Protein AF-A0AAW2K626-F1 (afdb_monomer)

Foldseek 3Di:
DDDDPPPVVVVVVVVVVVVVVVCVVCVVVLVVLLVVCLVLQVLVVQVVVVDFAALVRSCVVSVHDPVCSVVVVVSLVSCCVVVQWHWDQPDPVPSTTGIDGDPNSVCSHPVNVVVVCPPPDDDPPDDDDDDDDDDDDD

Solvent-accessible surface area (backbone atoms only — not comparable to full-atom values): 8423 Å² total; per-residue (Å²): 140,82,85,77,73,62,64,64,56,52,50,51,53,49,52,52,53,48,49,53,52,49,51,63,71,50,48,58,53,60,55,55,50,50,52,50,42,50,75,71,37,48,50,49,52,47,58,74,65,74,52,66,39,35,70,65,59,49,32,58,73,67,70,52,57,78,89,47,45,65,57,49,53,52,50,51,49,54,35,34,76,69,57,32,33,42,82,41,79,76,39,89,89,75,72,40,57,12,44,36,80,32,81,65,28,61,58,56,20,70,77,42,52,62,65,64,50,72,82,72,69,75,82,77,80,87,77,80,85,74,94,82,76,88,84,93,85,133

pLDDT: mean 79.63, std 20.46, range [33.69, 96.69]

Secondary structure (DSSP, 8-state):
----THHHHHHHHHHHHHHHHHHHHHHHHHHHHHHHHHHTTHHHHHHHH-S-B-HHHHHHHTT--HHHHHHHHHHHHHHHHTTSEEEEEEETTTTEEEEEE-HHHHTTSHHHHHHHGGG--PPPP-------------

Mean predicted aligned error: 12.74 Å

InterPro domains:
  IPR012967 Caffeic acid 3-O-methyltransferase-like, dimerisation domain [PF08100] (22-108)
  IPR016461 O-methyltransferase-like [PS51683] (22-138)
  IPR016461 O-methyltransferase-like [PTHR11746] (15-111)
  IPR036388 Winged helix-like DNA-binding domain superfamily [G3DSA:1.10.10.10] (3-108)
  IPR036390 Winged helix DNA-binding domain superfamily [SSF46785] (11-109)

Nearest PDB structures (foldseek):
  1zg3-assembly1_A  TM=8.941E-01  e=5.749E-08  Medicago truncatula
  4ems-assembly1_B  TM=8.553E-01  e=3.515E-08  Linum nodiflorum
  4evi-assembly1_A  TM=8.899E-01  e=6.914E-08  Linum nodiflorum
  4e70-assembly1_A  TM=8.804E-01  e=1.360E-07  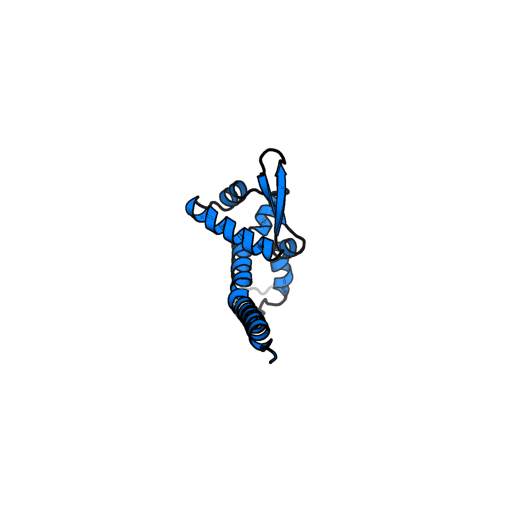Linum nodiflorum
  2qyo-assembly1_B  TM=7.993E-01  e=2.366E-07  unclassified

Structure (mmCIF, N/CA/C/O backbone):
data_AF-A0AAW2K626-F1
#
_entry.id   AF-A0AAW2K626-F1
#
loop_
_atom_site.group_PDB
_atom_site.id
_atom_site.type_symbol
_atom_site.label_atom_id
_atom_site.label_alt_id
_atom_site.label_comp_id
_atom_site.label_asym_id
_atom_site.label_entity_id
_atom_site.label_seq_id
_atom_site.pdbx_PDB_ins_code
_atom_site.Cartn_x
_atom_site.Cartn_y
_atom_site.Cartn_z
_atom_site.occupancy
_atom_site.B_iso_or_equiv
_atom_site.auth_seq_id
_atom_site.auth_comp_id
_atom_site.auth_asym_id
_atom_site.auth_atom_id
_atom_site.pdbx_PDB_model_num
ATOM 1 N N . MET A 1 1 ? 11.103 23.527 -48.517 1.00 36.22 1 MET A N 1
ATOM 2 C CA . MET A 1 1 ? 11.833 23.474 -47.232 1.00 36.22 1 MET A CA 1
ATOM 3 C C . MET A 1 1 ? 10.853 22.973 -46.180 1.00 36.22 1 MET A C 1
ATOM 5 O O . MET A 1 1 ? 10.011 23.742 -45.746 1.00 36.22 1 MET A O 1
ATOM 9 N N . ALA A 1 2 ? 10.868 21.674 -45.875 1.00 39.19 2 ALA A N 1
ATOM 10 C CA . ALA A 1 2 ? 10.039 21.084 -44.825 1.00 39.19 2 ALA A CA 1
ATOM 11 C C . ALA A 1 2 ? 10.961 20.740 -43.653 1.00 39.19 2 ALA A C 1
ATOM 13 O O . ALA A 1 2 ? 11.914 19.980 -43.824 1.00 39.19 2 ALA A O 1
ATOM 14 N N . LEU A 1 3 ? 10.727 21.361 -42.497 1.00 45.97 3 LEU A N 1
ATOM 15 C CA . LEU A 1 3 ? 11.456 21.053 -41.273 1.00 45.97 3 LEU A CA 1
ATOM 16 C C . LEU A 1 3 ? 10.935 19.730 -40.704 1.00 45.97 3 LEU A C 1
ATOM 18 O O . LEU A 1 3 ? 9.734 19.497 -40.597 1.00 45.97 3 LEU A O 1
ATOM 22 N N . SER A 1 4 ? 11.893 18.856 -40.420 1.00 49.41 4 SER A N 1
ATOM 23 C CA . SER A 1 4 ? 11.744 17.451 -40.064 1.00 49.41 4 SER A CA 1
ATOM 24 C C . SER A 1 4 ? 10.948 17.240 -38.769 1.00 49.41 4 SER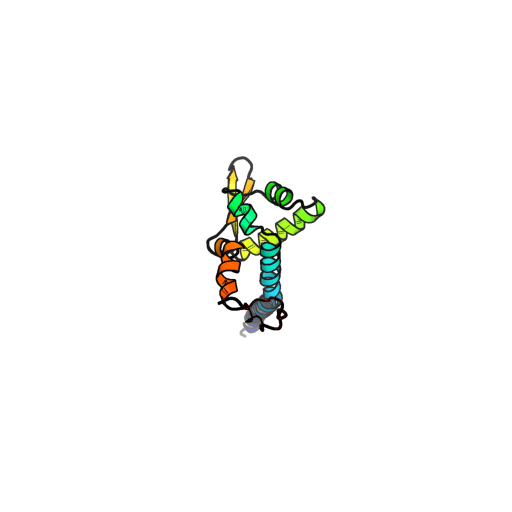 A C 1
ATOM 26 O O . SER A 1 4 ? 11.340 17.710 -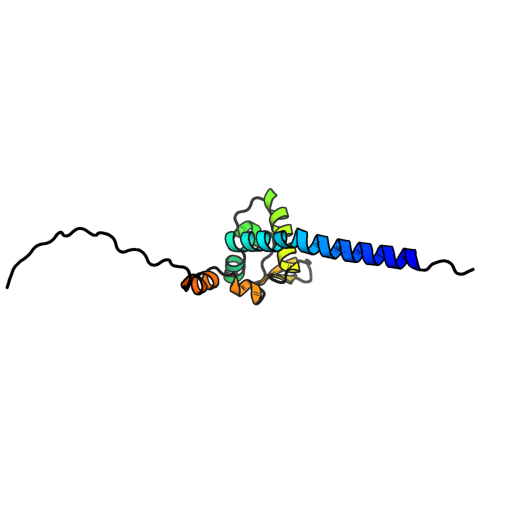37.704 1.00 49.41 4 SER A O 1
ATOM 28 N N . SER A 1 5 ? 9.868 16.457 -38.854 1.00 56.66 5 SER A N 1
ATOM 29 C CA . SER A 1 5 ? 9.039 15.991 -37.728 1.00 56.66 5 SER A CA 1
ATOM 30 C C . SER A 1 5 ? 9.694 14.862 -36.904 1.00 56.66 5 SER A C 1
ATOM 32 O O . SER A 1 5 ? 9.060 14.295 -36.011 1.00 56.66 5 SER A O 1
ATOM 34 N N . ASN A 1 6 ? 10.952 14.503 -37.184 1.00 58.66 6 ASN A N 1
ATOM 35 C CA . ASN A 1 6 ? 11.592 13.319 -36.597 1.00 58.66 6 ASN A CA 1
ATOM 36 C C . ASN A 1 6 ? 12.050 13.509 -35.140 1.00 58.66 6 ASN A C 1
ATOM 38 O O . ASN A 1 6 ? 12.183 12.528 -34.414 1.00 58.66 6 ASN A O 1
ATOM 42 N N . GLY A 1 7 ? 12.273 14.748 -34.686 1.00 57.81 7 GLY A N 1
ATOM 43 C CA . GLY A 1 7 ? 12.794 15.013 -33.337 1.00 57.81 7 GLY A CA 1
ATOM 44 C C . GLY A 1 7 ? 11.787 14.739 -32.214 1.00 57.81 7 GLY A C 1
ATOM 45 O O . GLY A 1 7 ? 12.140 14.151 -31.199 1.00 57.81 7 GLY A O 1
ATOM 46 N N . ILE A 1 8 ? 10.516 15.112 -32.404 1.00 59.69 8 ILE A N 1
ATOM 47 C CA . ILE A 1 8 ? 9.475 14.975 -31.367 1.00 59.69 8 ILE A CA 1
ATOM 48 C C . ILE A 1 8 ? 9.026 13.512 -31.226 1.00 59.69 8 ILE A C 1
ATOM 50 O O . ILE A 1 8 ? 8.884 13.024 -30.106 1.00 59.69 8 ILE A O 1
ATOM 54 N N . GLN A 1 9 ? 8.888 12.785 -32.345 1.00 61.53 9 GLN A N 1
ATOM 55 C CA . GLN A 1 9 ? 8.578 11.349 -32.316 1.00 61.53 9 GLN A CA 1
ATOM 56 C C . GLN A 1 9 ? 9.705 10.528 -31.676 1.00 61.53 9 GLN A C 1
ATOM 58 O O . GLN A 1 9 ? 9.428 9.605 -30.916 1.00 61.53 9 GLN A O 1
ATOM 63 N N . SER A 1 10 ? 10.970 10.897 -31.916 1.00 79.38 10 SER A N 1
ATOM 64 C CA . SER A 1 10 ? 12.115 10.232 -31.285 1.00 79.38 10 SER A CA 1
ATOM 65 C C . SER A 1 10 ? 12.147 10.436 -29.769 1.00 79.38 10 SER A C 1
ATOM 67 O O . SER A 1 10 ? 12.488 9.504 -29.047 1.00 79.38 10 SER A O 1
ATOM 69 N N . THR A 1 11 ? 11.796 11.626 -29.272 1.00 89.50 11 THR A N 1
ATOM 70 C CA . THR A 1 11 ? 11.793 11.908 -27.828 1.00 89.50 11 THR A CA 1
ATOM 71 C C . THR A 1 11 ? 10.652 11.192 -27.113 1.00 89.50 11 THR A C 1
ATOM 73 O O . THR A 1 11 ? 10.891 10.583 -26.075 1.00 89.50 11 THR A O 1
ATOM 76 N N . GLN A 1 12 ? 9.432 11.202 -27.666 1.00 91.75 12 GLN A N 1
ATOM 77 C CA . GLN A 1 12 ? 8.308 10.489 -27.050 1.00 91.75 12 GLN A CA 1
ATOM 78 C C . GLN A 1 12 ? 8.544 8.974 -27.041 1.00 91.75 12 GLN A C 1
ATOM 80 O O . GLN A 1 12 ? 8.404 8.347 -25.997 1.00 91.75 12 GLN A O 1
ATOM 85 N N . ALA A 1 13 ? 9.004 8.402 -28.159 1.00 92.25 13 ALA A N 1
ATOM 86 C CA . ALA A 1 13 ? 9.340 6.981 -28.231 1.00 92.25 13 ALA A CA 1
ATOM 87 C C . ALA A 1 13 ? 10.449 6.592 -27.238 1.00 92.25 13 ALA A C 1
ATOM 89 O O . ALA A 1 13 ? 10.403 5.511 -26.652 1.00 92.25 13 ALA A O 1
ATOM 90 N N . LEU A 1 14 ? 11.430 7.476 -27.014 1.00 94.69 14 LEU A N 1
ATOM 91 C CA . LEU A 1 14 ? 12.472 7.263 -26.012 1.00 94.69 14 LEU A CA 1
ATOM 92 C C . LEU A 1 14 ? 11.909 7.293 -24.584 1.00 94.69 14 LEU A C 1
ATOM 94 O O . LEU A 1 14 ? 12.262 6.428 -23.785 1.00 94.69 14 LEU A O 1
ATOM 98 N N . LEU A 1 15 ? 11.028 8.247 -24.264 1.00 95.19 15 LEU A N 1
ATOM 99 C CA . LEU A 1 15 ? 10.368 8.328 -22.956 1.00 95.19 15 LEU A CA 1
ATOM 100 C C . LEU A 1 15 ? 9.484 7.104 -22.696 1.00 95.19 15 LEU A C 1
ATOM 102 O O . LEU A 1 15 ? 9.523 6.545 -21.600 1.00 95.19 15 LEU A O 1
ATOM 106 N N . ASP A 1 16 ? 8.748 6.643 -23.706 1.00 94.81 16 ASP A N 1
ATOM 107 C CA . ASP A 1 16 ? 7.905 5.454 -23.608 1.00 94.81 16 ASP A CA 1
ATOM 108 C C . ASP A 1 16 ? 8.764 4.199 -23.392 1.00 94.81 16 ASP A C 1
ATOM 110 O O . ASP A 1 16 ? 8.505 3.427 -22.465 1.00 94.81 16 ASP A O 1
ATOM 114 N N . ALA A 1 17 ? 9.845 4.034 -24.165 1.00 94.88 17 ALA A N 1
ATOM 115 C CA . ALA A 1 17 ? 10.796 2.934 -23.997 1.00 94.88 17 ALA A CA 1
ATOM 116 C C . ALA A 1 17 ? 11.467 2.962 -22.615 1.00 94.88 17 ALA A C 1
ATOM 118 O O . ALA A 1 17 ? 11.582 1.928 -21.953 1.00 94.88 17 ALA A O 1
ATOM 119 N N . GLN A 1 18 ? 11.858 4.146 -22.140 1.00 94.81 18 GLN A N 1
ATOM 120 C CA . GLN A 1 18 ? 12.412 4.320 -20.804 1.00 94.81 18 GLN A CA 1
ATOM 121 C C . GLN A 1 18 ? 11.379 3.941 -19.740 1.00 94.81 18 GLN A C 1
ATOM 123 O O . GLN A 1 18 ? 11.687 3.139 -18.863 1.00 94.81 18 GLN A O 1
ATOM 128 N N . SER A 1 19 ? 10.140 4.429 -19.839 1.00 94.81 19 SER A N 1
ATOM 129 C CA . SER A 1 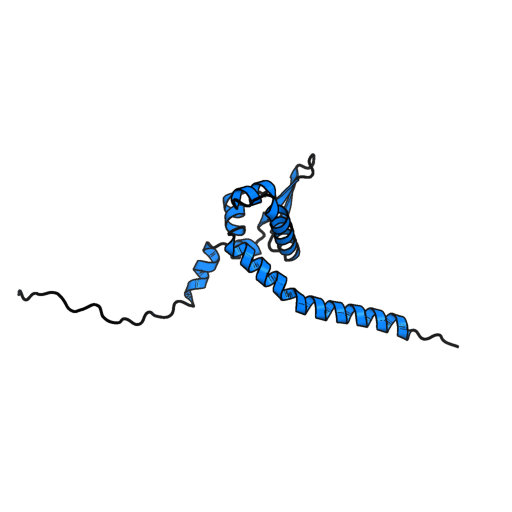19 ? 9.071 4.072 -18.901 1.00 94.81 19 SER A CA 1
ATOM 130 C C . SER A 1 19 ? 8.836 2.560 -18.860 1.00 94.81 19 SER A C 1
ATOM 132 O O . SER A 1 19 ? 8.689 1.986 -17.783 1.00 94.81 19 SER A O 1
ATOM 134 N N . HIS A 1 20 ? 8.892 1.891 -20.015 1.00 93.81 20 HIS A N 1
ATOM 135 C CA . HIS A 1 20 ? 8.707 0.451 -20.124 1.00 93.81 20 HIS A CA 1
ATOM 136 C C . HIS A 1 20 ? 9.812 -0.323 -19.390 1.00 93.81 20 HIS A C 1
ATOM 138 O O . HIS A 1 20 ? 9.518 -1.199 -18.573 1.00 93.81 20 HIS A O 1
ATOM 144 N N . VAL A 1 21 ? 11.079 0.050 -19.604 1.00 94.88 21 VAL A N 1
ATOM 145 C CA . VAL A 1 21 ? 12.225 -0.551 -18.900 1.00 94.88 21 VAL A CA 1
ATOM 146 C C . VAL A 1 21 ? 12.147 -0.291 -17.396 1.00 94.88 21 VAL A C 1
ATOM 148 O O . VAL A 1 21 ? 12.349 -1.208 -16.602 1.00 94.88 21 VAL A O 1
ATOM 151 N N . TRP A 1 22 ? 11.820 0.939 -16.992 1.00 92.81 22 TRP A N 1
ATOM 152 C CA . TRP A 1 22 ? 11.718 1.318 -15.583 1.00 92.81 22 TRP A CA 1
ATOM 153 C C . TRP A 1 22 ? 10.585 0.558 -14.888 1.00 92.81 22 TRP A C 1
ATOM 155 O O . TRP A 1 22 ? 10.794 0.022 -13.804 1.00 92.81 22 TRP A O 1
ATOM 165 N N . ASN A 1 23 ? 9.422 0.420 -15.526 1.00 90.81 23 ASN A N 1
ATOM 166 C CA . ASN A 1 23 ? 8.306 -0.352 -14.983 1.00 90.81 23 ASN A CA 1
ATOM 167 C C . ASN A 1 23 ? 8.699 -1.809 -14.725 1.00 90.81 23 ASN A C 1
ATOM 169 O O . ASN A 1 23 ? 8.427 -2.327 -13.645 1.00 90.81 23 ASN A O 1
ATOM 173 N N . HIS A 1 24 ? 9.388 -2.459 -15.668 1.00 90.88 24 HIS A N 1
ATOM 174 C CA . HIS A 1 24 ? 9.880 -3.823 -15.467 1.00 90.88 24 HIS A CA 1
ATOM 175 C C . HIS A 1 24 ? 10.937 -3.912 -14.364 1.00 90.88 24 HIS A C 1
ATOM 177 O O . HIS A 1 24 ? 10.852 -4.798 -13.512 1.00 90.88 24 HIS A O 1
ATOM 183 N N . LEU A 1 25 ? 11.895 -2.982 -14.344 1.00 89.88 25 LEU A N 1
ATOM 184 C CA . LEU A 1 25 ? 12.963 -2.963 -13.350 1.00 89.88 25 LEU A CA 1
ATOM 185 C C . LEU A 1 25 ? 12.428 -2.725 -11.938 1.00 89.88 25 LEU A C 1
ATOM 187 O O . LEU A 1 25 ? 12.920 -3.340 -11.005 1.00 89.88 25 LEU A O 1
ATOM 191 N N . PHE A 1 26 ? 11.422 -1.871 -11.763 1.00 85.62 26 PHE A N 1
ATOM 192 C CA . PHE A 1 26 ? 10.871 -1.552 -10.446 1.00 85.62 26 PHE A CA 1
ATOM 193 C C . PHE A 1 26 ? 9.710 -2.454 -10.023 1.00 85.62 26 PHE A C 1
ATOM 195 O O . PHE A 1 26 ? 9.301 -2.402 -8.864 1.00 85.62 26 PHE A O 1
ATOM 202 N N . ASN A 1 27 ? 9.214 -3.345 -10.887 1.00 89.44 27 ASN A N 1
ATOM 203 C CA . ASN A 1 27 ? 8.095 -4.222 -10.533 1.00 89.44 27 ASN A CA 1
ATOM 204 C C . ASN A 1 27 ? 8.409 -5.169 -9.354 1.00 89.44 27 ASN A C 1
ATOM 206 O O . ASN A 1 27 ? 7.501 -5.579 -8.626 1.00 89.44 27 ASN A O 1
ATOM 210 N N . PHE A 1 28 ? 9.688 -5.488 -9.099 1.00 89.75 28 PHE A N 1
ATOM 211 C CA . PHE A 1 28 ? 10.064 -6.272 -7.913 1.00 89.75 28 PHE A CA 1
ATOM 212 C C . PHE A 1 28 ? 9.712 -5.550 -6.604 1.00 89.75 28 PHE A C 1
ATOM 214 O O . PHE A 1 28 ? 9.452 -6.223 -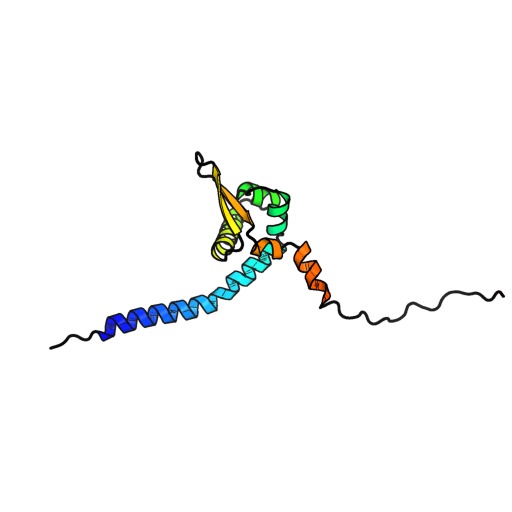5.605 1.00 89.75 28 PHE A O 1
ATOM 221 N N . ILE A 1 29 ? 9.675 -4.208 -6.594 1.00 90.62 29 ILE A N 1
ATOM 222 C CA . ILE A 1 29 ? 9.304 -3.417 -5.414 1.00 90.62 29 ILE A CA 1
ATOM 223 C C . ILE A 1 29 ? 7.891 -3.796 -4.983 1.00 90.62 29 ILE A C 1
ATOM 225 O O . ILE A 1 29 ? 7.692 -4.102 -3.814 1.00 90.62 29 ILE A O 1
ATOM 229 N N . ASN A 1 30 ? 6.942 -3.893 -5.921 1.00 91.44 30 ASN A N 1
ATOM 230 C CA . ASN A 1 30 ? 5.568 -4.304 -5.619 1.00 91.44 30 ASN A CA 1
ATOM 231 C C . ASN A 1 30 ? 5.531 -5.679 -4.941 1.00 91.44 30 ASN A C 1
ATOM 233 O O . ASN A 1 30 ? 4.854 -5.854 -3.932 1.00 91.44 30 ASN A O 1
ATOM 237 N N . SER A 1 31 ? 6.316 -6.636 -5.445 1.00 91.44 31 SER A N 1
ATOM 238 C CA . SER A 1 31 ? 6.389 -7.992 -4.883 1.00 91.44 31 SER A CA 1
ATOM 239 C C . SER A 1 31 ? 7.005 -8.013 -3.478 1.00 91.44 31 SER A C 1
ATOM 241 O O . SER A 1 31 ? 6.487 -8.674 -2.578 1.00 91.44 31 SER A O 1
ATOM 243 N N . MET A 1 32 ? 8.095 -7.271 -3.259 1.00 93.44 32 MET A N 1
ATOM 244 C CA . MET A 1 32 ? 8.753 -7.196 -1.950 1.00 93.44 32 MET A CA 1
ATOM 245 C C . MET A 1 32 ? 7.912 -6.433 -0.925 1.00 93.44 32 MET A C 1
ATOM 247 O O . MET A 1 32 ? 7.817 -6.851 0.230 1.00 93.44 32 MET A O 1
ATOM 251 N N . SER A 1 33 ? 7.247 -5.359 -1.347 1.00 94.50 33 SER A N 1
ATOM 252 C CA . SER A 1 33 ? 6.281 -4.627 -0.533 1.00 94.50 33 SER A CA 1
ATOM 253 C C . SER A 1 33 ? 5.089 -5.506 -0.154 1.00 94.50 33 SER A C 1
ATOM 255 O O . SER A 1 33 ? 4.728 -5.551 1.020 1.00 94.50 33 SER A O 1
ATOM 257 N N . LEU A 1 34 ? 4.538 -6.276 -1.097 1.00 93.62 34 LEU A N 1
ATOM 258 C CA . LEU A 1 34 ? 3.442 -7.210 -0.833 1.00 93.62 34 LEU A CA 1
ATOM 259 C C . LEU A 1 34 ? 3.842 -8.277 0.192 1.00 93.62 34 LEU A C 1
ATOM 261 O O . LEU A 1 34 ? 3.125 -8.516 1.162 1.00 93.62 34 LEU A O 1
ATOM 265 N N . LYS A 1 35 ? 5.032 -8.867 0.033 1.00 92.06 35 LYS A N 1
ATOM 266 C CA . LYS A 1 35 ? 5.590 -9.809 1.010 1.00 92.06 35 LYS A CA 1
ATOM 267 C C . LYS A 1 35 ? 5.700 -9.182 2.402 1.00 92.06 35 LYS A C 1
ATOM 269 O O . LYS A 1 35 ? 5.325 -9.823 3.379 1.00 92.06 35 LYS A O 1
ATOM 274 N N . CYS A 1 36 ? 6.186 -7.944 2.494 1.00 93.31 36 CYS A N 1
ATOM 275 C CA . CYS A 1 36 ? 6.300 -7.219 3.760 1.00 93.31 36 CYS A CA 1
ATOM 276 C C . CYS A 1 36 ? 4.931 -7.049 4.440 1.00 93.31 36 CYS A C 1
ATOM 278 O O . CYS A 1 36 ? 4.783 -7.354 5.618 1.00 93.31 36 CYS A O 1
ATOM 280 N N . VAL A 1 37 ? 3.908 -6.647 3.686 1.00 94.69 37 VAL A N 1
ATOM 281 C CA . VAL A 1 37 ? 2.534 -6.449 4.181 1.00 94.69 37 VAL A CA 1
ATOM 282 C C . VAL A 1 37 ? 1.934 -7.738 4.740 1.00 94.69 37 VAL A C 1
ATOM 284 O O . VAL A 1 37 ? 1.330 -7.719 5.813 1.00 94.69 37 VAL A O 1
ATOM 287 N N . ILE A 1 38 ? 2.150 -8.861 4.049 1.00 92.38 38 ILE A N 1
ATOM 288 C CA . ILE A 1 38 ? 1.724 -10.192 4.503 1.00 92.38 38 ILE A CA 1
ATOM 289 C C . ILE A 1 38 ? 2.469 -10.585 5.784 1.00 92.38 38 ILE A C 1
ATOM 291 O O . ILE A 1 38 ? 1.854 -11.039 6.746 1.00 92.38 38 ILE A O 1
ATOM 295 N N . GLN A 1 39 ? 3.790 -10.392 5.827 1.00 91.12 39 GLN A N 1
ATOM 296 C CA . GLN A 1 39 ? 4.609 -10.732 6.995 1.00 91.12 39 GLN A CA 1
ATOM 297 C C . GLN A 1 39 ? 4.256 -9.895 8.229 1.00 91.12 39 GLN A C 1
ATOM 299 O O . GLN A 1 39 ? 4.244 -10.424 9.338 1.00 91.12 39 GLN A O 1
ATOM 304 N N . LEU A 1 40 ? 3.928 -8.616 8.032 1.00 92.19 40 LEU A N 1
ATOM 305 C CA . LEU A 1 40 ? 3.430 -7.726 9.080 1.00 92.19 40 LEU A CA 1
ATOM 306 C C . LEU A 1 40 ? 1.991 -8.058 9.509 1.00 92.19 40 LEU A C 1
ATOM 308 O O . LEU A 1 40 ? 1.534 -7.548 10.526 1.00 92.19 40 LEU A O 1
ATOM 312 N N . GLY A 1 41 ? 1.271 -8.900 8.760 1.00 93.19 41 GLY A N 1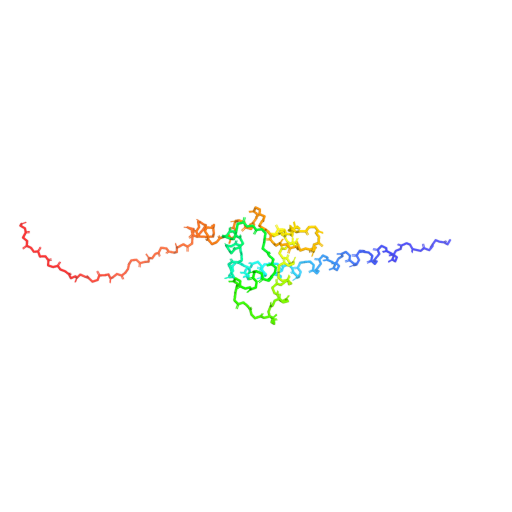
ATOM 313 C CA . GLY A 1 41 ? -0.112 -9.267 9.069 1.00 93.19 41 GLY A CA 1
ATOM 314 C C . GLY A 1 41 ? -1.097 -8.108 8.918 1.00 93.19 41 GLY A C 1
ATOM 315 O O . GLY A 1 41 ? -2.161 -8.129 9.530 1.00 93.19 41 GLY A O 1
ATOM 316 N N . ILE A 1 42 ? -0.763 -7.094 8.113 1.00 95.25 42 ILE A N 1
ATOM 317 C CA . ILE A 1 42 ? -1.617 -5.915 7.902 1.00 95.25 42 ILE A CA 1
ATOM 318 C C . ILE A 1 42 ? -3.021 -6.294 7.395 1.00 95.25 42 ILE A C 1
ATOM 320 O O . ILE A 1 42 ? -3.984 -5.746 7.938 1.00 95.25 42 ILE A O 1
ATOM 324 N N . PRO A 1 43 ? -3.190 -7.227 6.427 1.00 94.69 43 PRO A N 1
ATOM 325 C CA . PRO A 1 43 ? -4.522 -7.636 5.985 1.00 94.69 43 PRO A CA 1
ATOM 326 C C . PRO A 1 43 ? -5.375 -8.171 7.141 1.00 94.69 43 PRO A C 1
ATOM 328 O O . PRO A 1 43 ? -6.499 -7.717 7.340 1.00 94.69 43 PRO A O 1
ATOM 331 N N . ASP A 1 44 ? -4.798 -9.056 7.961 1.00 93.62 44 ASP A N 1
ATOM 332 C CA . ASP A 1 44 ? -5.475 -9.665 9.110 1.00 93.62 44 ASP A CA 1
ATOM 333 C C . ASP A 1 44 ? -5.841 -8.612 10.176 1.00 93.62 44 ASP A C 1
ATOM 335 O O . ASP A 1 44 ? -6.915 -8.676 10.777 1.00 93.62 44 ASP A O 1
ATOM 339 N N . ILE A 1 45 ? -4.963 -7.627 10.412 1.00 94.81 45 ILE A N 1
ATOM 340 C CA . ILE A 1 45 ? -5.189 -6.531 11.367 1.00 94.81 45 ILE A CA 1
ATOM 341 C C . ILE A 1 45 ? -6.378 -5.669 10.934 1.00 94.81 45 ILE A C 1
ATOM 343 O O . ILE A 1 45 ? -7.279 -5.428 11.739 1.00 94.81 45 ILE A O 1
ATOM 347 N N . ILE A 1 46 ? -6.409 -5.237 9.669 1.00 95.12 46 ILE A N 1
ATOM 348 C CA . ILE A 1 46 ? -7.505 -4.412 9.138 1.00 95.12 46 ILE A CA 1
ATOM 349 C C . ILE A 1 46 ? -8.810 -5.221 9.114 1.00 95.12 46 ILE A C 1
ATOM 351 O O . ILE A 1 46 ? -9.852 -4.711 9.526 1.00 95.12 46 ILE A O 1
ATOM 355 N N . HIS A 1 47 ? -8.753 -6.501 8.728 1.00 93.56 47 HIS A N 1
ATOM 356 C CA . HIS A 1 47 ? -9.910 -7.397 8.754 1.00 93.56 47 HIS A CA 1
ATOM 357 C C . HIS A 1 47 ? -10.501 -7.511 10.162 1.00 93.56 47 HIS A C 1
ATOM 359 O O . HIS A 1 47 ? -11.699 -7.320 10.362 1.00 93.56 47 HIS A O 1
ATOM 365 N N . LYS A 1 48 ? -9.655 -7.796 11.160 1.00 93.38 48 LYS A N 1
ATOM 366 C CA . LYS A 1 48 ? -10.070 -7.951 12.560 1.00 93.38 48 LYS A CA 1
ATOM 367 C C . LYS A 1 48 ? -10.634 -6.655 13.145 1.00 93.38 48 LYS A C 1
ATOM 369 O O . LYS A 1 48 ? -11.478 -6.712 14.034 1.00 93.38 48 LYS A O 1
ATOM 374 N N . HIS A 1 49 ? -10.166 -5.504 12.670 1.00 94.56 49 HIS A N 1
ATOM 375 C CA . HIS A 1 49 ? -10.667 -4.206 13.105 1.00 94.56 49 HIS A CA 1
ATOM 376 C C . HIS A 1 49 ? -12.081 -3.904 12.591 1.00 94.56 49 HIS A C 1
ATOM 378 O O . HIS A 1 49 ? -12.833 -3.199 13.258 1.00 94.56 49 HIS A O 1
ATOM 384 N N . GLY A 1 50 ? -12.463 -4.452 11.431 1.00 93.06 50 GLY A N 1
ATOM 385 C CA . GLY A 1 50 ? -13.839 -4.416 10.922 1.00 93.06 50 GLY A CA 1
ATOM 386 C C . GLY A 1 50 ? -14.311 -3.068 10.358 1.00 93.06 50 GLY A C 1
ATOM 387 O O . GLY A 1 50 ? -15.451 -2.971 9.912 1.00 93.06 50 GLY A O 1
ATOM 388 N N . LYS A 1 51 ? -13.455 -2.041 10.339 1.00 93.50 51 LYS A N 1
ATOM 389 C CA . LYS A 1 51 ? -13.715 -0.718 9.746 1.00 93.50 51 LYS A CA 1
ATOM 390 C C . LYS A 1 51 ? -12.433 -0.131 9.126 1.00 93.50 51 LYS A C 1
ATOM 392 O O . LYS A 1 51 ? -11.349 -0.622 9.455 1.00 93.50 51 LYS A O 1
ATOM 397 N N . PRO A 1 52 ? -12.517 0.899 8.259 1.00 94.75 52 PRO A N 1
ATOM 398 C CA . PRO A 1 52 ? -11.330 1.579 7.747 1.00 94.75 52 PRO A CA 1
ATOM 399 C C . PRO A 1 52 ? -10.420 2.044 8.886 1.00 94.75 52 PRO A C 1
ATOM 401 O O . PRO A 1 52 ? -10.903 2.626 9.856 1.00 94.75 52 PRO A O 1
ATOM 404 N N . MET A 1 53 ? -9.124 1.763 8.763 1.00 95.50 53 MET A N 1
ATOM 405 C CA . MET A 1 53 ? -8.136 1.997 9.817 1.00 95.50 53 MET A CA 1
ATOM 406 C C . MET A 1 53 ? -7.199 3.138 9.431 1.00 95.50 53 MET A C 1
ATOM 408 O O . MET A 1 53 ? -6.597 3.115 8.358 1.00 95.50 53 MET A O 1
ATOM 412 N N . THR A 1 54 ? -7.052 4.130 10.300 1.00 94.81 54 THR A N 1
ATOM 413 C CA . THR A 1 54 ? -6.129 5.254 10.085 1.00 94.81 54 THR A CA 1
ATOM 414 C C . THR A 1 54 ? -4.664 4.818 10.188 1.00 94.81 54 THR A C 1
ATOM 416 O O . THR A 1 54 ? -4.338 3.776 10.764 1.00 94.81 54 THR A O 1
ATOM 419 N N . LEU A 1 55 ? -3.740 5.640 9.677 1.00 93.38 55 LEU A N 1
ATOM 420 C CA . LEU A 1 55 ? -2.301 5.380 9.810 1.00 93.38 55 LEU A CA 1
ATOM 421 C C . LEU A 1 55 ? -1.860 5.271 11.279 1.00 93.38 55 LEU A C 1
ATOM 423 O O . LEU A 1 55 ? -1.026 4.424 11.603 1.00 93.38 55 LEU A O 1
ATOM 427 N N . SER A 1 56 ? -2.427 6.094 12.166 1.00 92.38 56 SER A N 1
ATOM 428 C CA . SER A 1 56 ? -2.116 6.067 13.599 1.00 92.38 56 SER A CA 1
ATOM 429 C C . SER A 1 56 ? -2.577 4.758 14.249 1.00 92.38 56 SER A C 1
ATOM 431 O O . SER A 1 56 ? -1.774 4.073 14.883 1.00 92.38 56 SER A O 1
ATOM 433 N N . GLU A 1 57 ? -3.826 4.344 14.008 1.00 94.12 57 GLU A N 1
ATOM 434 C CA . GLU A 1 57 ? -4.362 3.070 14.512 1.00 94.12 57 GLU A CA 1
ATOM 435 C C . GLU A 1 57 ? -3.564 1.866 13.990 1.00 94.12 57 GLU A C 1
ATOM 437 O O . GLU A 1 57 ? -3.295 0.922 14.741 1.00 94.12 57 GLU A O 1
ATOM 442 N N . LEU A 1 58 ? -3.133 1.905 12.724 1.00 94.44 58 LEU A N 1
ATOM 443 C CA . LEU A 1 58 ? -2.327 0.843 12.125 1.00 94.44 58 LEU A CA 1
ATOM 444 C C . LEU A 1 58 ? -0.916 0.789 12.727 1.00 94.44 58 LEU A C 1
ATOM 446 O O . LEU A 1 58 ? -0.433 -0.290 13.068 1.00 94.44 58 LEU A O 1
ATOM 450 N N . THR A 1 59 ? -0.273 1.945 12.910 1.00 93.88 59 THR A N 1
ATOM 451 C CA . THR A 1 59 ? 1.054 2.059 13.542 1.00 93.88 59 THR A CA 1
ATOM 452 C C . THR A 1 59 ? 1.017 1.529 14.975 1.00 93.88 59 THR A C 1
ATOM 454 O O . THR A 1 59 ? 1.883 0.741 15.363 1.00 93.88 59 THR A O 1
ATOM 457 N N . HIS A 1 60 ? -0.026 1.888 15.728 1.00 93.50 60 HIS A N 1
ATOM 458 C CA . HIS A 1 60 ? -0.247 1.403 17.087 1.00 93.50 60 HIS A CA 1
ATOM 459 C C . HIS A 1 60 ? -0.488 -0.114 17.118 1.00 93.50 60 HIS A C 1
ATOM 461 O O . HIS A 1 60 ? 0.121 -0.822 17.916 1.00 93.50 60 HIS A O 1
ATOM 467 N N . SER A 1 61 ? -1.315 -0.642 16.211 1.00 93.56 61 SER A N 1
ATOM 468 C CA . SER A 1 61 ? -1.599 -2.085 16.117 1.00 93.56 61 SER A CA 1
ATOM 469 C C . SER A 1 61 ? -0.354 -2.915 15.784 1.00 93.56 61 SER A C 1
ATOM 471 O O . SER A 1 61 ? -0.199 -4.039 16.263 1.00 93.56 61 SER A O 1
ATOM 473 N N . LEU A 1 62 ? 0.557 -2.354 14.985 1.00 92.06 62 LEU A N 1
ATOM 474 C CA . LEU A 1 62 ? 1.834 -2.970 14.625 1.00 92.06 62 LEU A CA 1
ATOM 475 C C . LEU A 1 62 ? 2.944 -2.733 15.666 1.00 92.06 62 LEU A C 1
ATOM 477 O O . LEU A 1 62 ? 4.049 -3.244 15.482 1.00 92.06 62 LEU A O 1
ATOM 481 N N . HIS A 1 63 ? 2.674 -1.986 16.744 1.00 91.44 63 HIS A N 1
ATOM 482 C CA . HIS A 1 63 ? 3.658 -1.574 17.755 1.00 91.44 63 HIS A CA 1
ATOM 483 C C . HIS A 1 63 ? 4.908 -0.922 17.135 1.00 91.44 63 HIS A C 1
ATOM 485 O O . HIS A 1 63 ? 6.047 -1.186 17.532 1.00 91.44 63 HIS A O 1
ATOM 491 N N . LEU A 1 64 ? 4.706 -0.095 16.108 1.00 89.81 64 LEU A N 1
ATOM 492 C CA . LEU A 1 64 ? 5.788 0.608 15.430 1.00 89.81 64 LEU A CA 1
ATOM 493 C C . LEU A 1 64 ? 6.088 1.930 16.137 1.00 89.81 64 LEU A C 1
ATOM 495 O O . LEU A 1 64 ? 5.187 2.632 16.576 1.00 89.81 64 LEU A O 1
ATOM 499 N N . ASN A 1 65 ? 7.373 2.277 16.212 1.00 87.50 65 ASN A N 1
ATOM 500 C CA . ASN A 1 65 ? 7.798 3.596 16.670 1.00 87.50 65 ASN A CA 1
ATOM 501 C C . ASN A 1 65 ? 7.475 4.661 15.605 1.00 87.50 65 ASN A C 1
ATOM 503 O O . ASN A 1 65 ? 7.483 4.354 14.408 1.00 87.50 65 ASN A O 1
ATOM 507 N N . ASP A 1 66 ? 7.319 5.915 16.019 1.00 79.69 66 ASP A N 1
ATOM 508 C CA . ASP A 1 66 ? 6.997 7.057 15.157 1.00 79.69 66 ASP A CA 1
ATOM 509 C C . ASP A 1 66 ? 7.980 7.205 13.990 1.00 79.69 66 ASP A C 1
ATOM 511 O O . ASP A 1 66 ? 7.579 7.517 12.871 1.00 79.69 66 ASP A O 1
ATOM 515 N N . ALA A 1 67 ? 9.255 6.859 14.191 1.00 85.38 67 ALA A N 1
ATOM 516 C CA . ALA A 1 67 ? 10.269 6.874 13.133 1.00 85.38 67 ALA A CA 1
ATOM 517 C C . ALA A 1 67 ? 9.950 5.933 11.948 1.00 85.38 67 ALA A C 1
ATOM 519 O O . ALA A 1 67 ? 10.441 6.137 10.839 1.00 85.38 67 ALA A O 1
ATOM 520 N N . LYS A 1 68 ? 9.143 4.885 12.168 1.00 86.31 68 LYS A N 1
ATOM 521 C CA . LYS A 1 68 ? 8.728 3.917 11.138 1.00 86.31 68 LYS A CA 1
ATOM 522 C C . LYS A 1 68 ? 7.351 4.222 10.544 1.00 86.31 68 LYS A C 1
ATOM 524 O O . LYS A 1 68 ? 7.002 3.592 9.546 1.00 86.31 68 LYS A O 1
ATOM 529 N N . SER A 1 69 ? 6.608 5.182 11.097 1.00 88.94 69 SER A N 1
ATOM 530 C CA . SER A 1 69 ? 5.281 5.575 10.597 1.00 88.94 69 SER A CA 1
ATOM 531 C C . SER A 1 69 ? 5.335 6.025 9.131 1.00 88.94 69 SER A C 1
ATOM 533 O O . SER A 1 69 ? 4.582 5.521 8.304 1.00 88.94 69 SER A O 1
ATOM 535 N N . LEU A 1 70 ? 6.321 6.853 8.769 1.00 92.25 70 LEU A N 1
ATOM 536 C CA . LEU A 1 70 ? 6.549 7.315 7.393 1.00 92.25 70 LEU A CA 1
ATOM 537 C C . LEU A 1 70 ? 6.850 6.163 6.424 1.00 92.25 70 LEU A C 1
ATOM 539 O O . LEU A 1 70 ? 6.432 6.169 5.265 1.00 92.25 70 LEU A O 1
ATOM 543 N N . SER A 1 71 ? 7.589 5.153 6.886 1.00 92.56 71 SER A N 1
ATOM 544 C CA . SER A 1 71 ? 7.886 3.961 6.086 1.00 92.56 71 SER A CA 1
ATOM 545 C C . SER A 1 71 ? 6.633 3.117 5.859 1.00 92.56 71 SER A C 1
ATOM 547 O O . SER A 1 71 ? 6.433 2.609 4.755 1.00 92.56 71 SER A O 1
ATOM 549 N N . LEU A 1 72 ? 5.777 2.995 6.878 1.00 94.50 72 LEU A N 1
ATOM 550 C CA . LEU A 1 72 ? 4.488 2.318 6.771 1.00 94.50 72 LEU A CA 1
ATOM 551 C C . LEU A 1 72 ? 3.544 3.065 5.824 1.00 94.50 72 LEU A C 1
ATOM 553 O O . LEU A 1 72 ? 2.936 2.440 4.962 1.00 94.50 72 LEU A O 1
ATOM 557 N N . GLU A 1 73 ? 3.467 4.389 5.924 1.00 94.44 73 GLU A N 1
ATOM 558 C CA . GLU A 1 73 ? 2.660 5.219 5.027 1.00 94.44 73 GLU A CA 1
ATOM 559 C C . GLU A 1 73 ? 3.071 5.013 3.561 1.00 94.44 73 GLU A C 1
ATOM 561 O O . GLU A 1 73 ? 2.232 4.739 2.699 1.00 94.44 73 GLU A O 1
ATOM 566 N N . ARG A 1 74 ? 4.380 5.053 3.274 1.00 95.12 74 ARG A N 1
ATOM 567 C CA . ARG A 1 74 ? 4.923 4.780 1.933 1.00 95.12 74 ARG A CA 1
ATOM 568 C C . ARG A 1 74 ? 4.577 3.375 1.451 1.00 95.12 74 ARG A C 1
ATOM 570 O O . ARG A 1 74 ? 4.187 3.211 0.296 1.00 95.12 74 ARG A O 1
ATOM 577 N N . LEU A 1 75 ? 4.699 2.376 2.325 1.00 95.62 75 LEU A N 1
ATOM 578 C CA . LEU A 1 75 ? 4.333 0.996 2.017 1.00 95.62 75 LEU A CA 1
ATOM 579 C C . LEU A 1 75 ? 2.848 0.888 1.652 1.00 95.62 75 LEU A C 1
ATOM 581 O O . LEU A 1 75 ? 2.517 0.343 0.599 1.00 95.62 75 LEU A O 1
ATOM 585 N N . MET A 1 76 ? 1.966 1.457 2.474 1.00 96.31 76 MET A N 1
ATOM 586 C CA . MET A 1 76 ? 0.524 1.457 2.228 1.00 96.31 76 MET A CA 1
ATOM 587 C C . MET A 1 76 ? 0.183 2.166 0.919 1.00 96.31 76 MET A C 1
ATOM 589 O O . MET A 1 76 ? -0.614 1.651 0.137 1.00 96.31 76 MET A O 1
ATOM 593 N N . ARG A 1 77 ? 0.855 3.279 0.604 1.00 95.56 77 ARG A N 1
ATOM 594 C CA . ARG A 1 77 ? 0.676 3.993 -0.666 1.00 95.56 77 ARG A CA 1
ATOM 595 C C . ARG A 1 77 ? 0.981 3.114 -1.879 1.00 95.56 77 ARG A C 1
ATOM 597 O O . ARG A 1 77 ? 0.188 3.082 -2.819 1.00 95.56 77 ARG A O 1
ATOM 604 N N . ILE A 1 78 ? 2.087 2.364 -1.852 1.00 95.12 78 ILE A N 1
ATOM 605 C CA . ILE A 1 78 ? 2.448 1.420 -2.928 1.00 95.12 78 ILE A CA 1
ATOM 606 C C . ILE A 1 78 ? 1.354 0.357 -3.093 1.00 95.12 78 ILE A C 1
ATOM 608 O O . ILE A 1 78 ? 0.954 0.040 -4.216 1.00 95.12 78 ILE A O 1
ATOM 612 N N . MET A 1 79 ? 0.824 -0.167 -1.988 1.00 95.38 79 MET A N 1
ATOM 613 C CA . MET A 1 79 ? -0.214 -1.198 -2.035 1.00 95.38 79 MET A CA 1
ATOM 614 C C . MET A 1 79 ? -1.578 -0.673 -2.493 1.00 95.38 79 MET A C 1
ATOM 616 O O . MET A 1 79 ? -2.311 -1.401 -3.164 1.00 95.38 79 MET A O 1
ATOM 620 N N . ILE A 1 80 ? -1.907 0.586 -2.194 1.00 96.25 80 ILE A N 1
ATOM 621 C CA . ILE A 1 80 ? -3.104 1.256 -2.718 1.00 96.25 80 ILE A CA 1
ATOM 622 C C . ILE A 1 80 ? -2.990 1.444 -4.231 1.00 96.25 80 ILE A C 1
ATOM 624 O O . ILE A 1 80 ? -3.914 1.111 -4.976 1.00 96.25 80 ILE A O 1
ATOM 628 N N . HIS A 1 81 ? -1.838 1.923 -4.711 1.00 93.94 81 HIS A N 1
ATOM 629 C CA . HIS A 1 81 ? -1.587 2.036 -6.149 1.00 93.94 81 HIS A CA 1
ATOM 630 C C . HIS A 1 81 ? -1.655 0.675 -6.849 1.00 93.94 81 HIS A C 1
ATOM 632 O O . HIS A 1 81 ? -2.229 0.578 -7.933 1.00 93.94 81 HIS A O 1
ATOM 638 N N . SER A 1 82 ? -1.172 -0.377 -6.184 1.00 92.81 82 SER A N 1
ATOM 639 C CA . SER A 1 82 ? -1.243 -1.770 -6.646 1.00 92.81 82 SER A CA 1
ATOM 640 C C . SER A 1 82 ? -2.621 -2.424 -6.455 1.00 92.81 82 SER A C 1
ATOM 642 O O . SER A 1 82 ? -2.767 -3.613 -6.714 1.00 92.81 82 SER A O 1
ATOM 644 N N . LYS A 1 83 ? -3.636 -1.665 -6.013 1.00 94.50 83 LYS A N 1
ATOM 645 C CA . LYS A 1 83 ? -5.038 -2.097 -5.855 1.00 94.50 83 LYS A CA 1
ATOM 646 C C . LYS A 1 83 ? -5.276 -3.210 -4.835 1.00 94.50 83 LYS A C 1
ATOM 648 O O . LYS A 1 83 ? -6.345 -3.811 -4.834 1.00 94.50 83 LYS A O 1
ATOM 653 N N . PHE A 1 84 ? -4.334 -3.442 -3.924 1.00 94.88 84 PHE A N 1
ATOM 654 C CA . PHE A 1 84 ? -4.560 -4.331 -2.787 1.00 94.88 84 PHE A CA 1
ATOM 655 C C . PHE A 1 84 ? -5.391 -3.631 -1.706 1.00 94.88 84 PHE A C 1
ATOM 657 O O . PHE A 1 84 ? -6.318 -4.226 -1.157 1.00 94.88 84 PHE A O 1
ATOM 664 N N . PHE A 1 85 ? -5.150 -2.351 -1.445 1.00 96.69 85 PHE A N 1
ATOM 665 C CA . PHE A 1 85 ? -5.920 -1.572 -0.467 1.00 96.69 85 PHE A CA 1
ATOM 666 C C . PHE A 1 85 ? -6.558 -0.357 -1.128 1.00 96.69 85 PHE A C 1
ATOM 668 O O . PHE A 1 85 ? -6.217 0.014 -2.252 1.00 96.69 85 PHE A O 1
ATOM 675 N N . ILE A 1 86 ? -7.483 0.271 -0.416 1.00 96.56 86 ILE A N 1
ATOM 676 C CA . ILE A 1 86 ? -8.103 1.535 -0.811 1.00 96.56 86 ILE A CA 1
ATOM 677 C C . ILE A 1 86 ? -8.047 2.528 0.346 1.00 96.56 86 ILE A C 1
ATOM 679 O O . ILE A 1 86 ? -8.076 2.122 1.508 1.00 96.56 86 ILE A O 1
ATOM 683 N N . ASN A 1 87 ? -8.004 3.817 0.009 1.00 95.06 87 ASN A N 1
ATOM 684 C CA . ASN A 1 87 ? -8.295 4.883 0.962 1.00 95.06 87 ASN A CA 1
ATOM 685 C C . ASN A 1 87 ? -9.796 5.155 0.980 1.00 95.06 87 ASN A C 1
ATOM 687 O O . ASN A 1 87 ? -10.432 5.298 -0.066 1.00 95.06 87 ASN A O 1
ATOM 691 N N . VAL A 1 88 ? -10.347 5.238 2.183 1.00 94.75 88 VAL A N 1
ATOM 692 C CA . VAL A 1 88 ? -11.746 5.546 2.459 1.00 94.75 88 VAL A CA 1
ATOM 693 C C . VAL A 1 88 ? -11.783 6.786 3.338 1.00 94.75 88 VAL A C 1
ATOM 695 O O . VAL A 1 88 ? -11.093 6.848 4.352 1.00 94.75 88 VAL A O 1
ATOM 698 N N . LYS A 1 89 ? -12.604 7.770 2.971 1.00 91.75 89 LYS A N 1
ATOM 699 C CA . LYS A 1 89 ? -12.835 8.949 3.812 1.00 91.75 89 LYS A CA 1
ATOM 700 C C . LYS A 1 89 ? -13.698 8.547 5.007 1.00 91.75 89 LYS A C 1
ATOM 702 O O . LYS A 1 89 ? -14.831 8.112 4.814 1.00 91.75 89 LYS A O 1
ATOM 707 N N . ILE A 1 90 ? -13.156 8.676 6.216 1.00 87.88 90 ILE A N 1
ATOM 708 C CA . ILE A 1 90 ? -13.846 8.344 7.470 1.00 87.88 90 ILE A CA 1
ATOM 709 C C . ILE A 1 90 ? -14.718 9.521 7.918 1.00 87.88 90 ILE A C 1
ATOM 711 O O . ILE A 1 90 ? -15.873 9.326 8.290 1.00 87.88 90 ILE A O 1
ATOM 715 N N . SER A 1 91 ? -14.193 10.745 7.842 1.00 85.44 91 SER A N 1
ATOM 716 C CA . SER A 1 91 ? -14.915 11.971 8.187 1.00 85.44 91 SER A CA 1
ATOM 717 C C . SER A 1 91 ? -14.709 13.033 7.104 1.00 85.44 91 SER A C 1
ATOM 719 O O . SER A 1 91 ? -13.597 13.270 6.639 1.00 85.44 91 SER A O 1
ATOM 721 N N . GLN A 1 92 ? -15.798 13.676 6.665 1.00 73.44 92 GLN A N 1
ATOM 722 C CA . GLN A 1 92 ? -15.718 14.773 5.687 1.00 73.44 92 GLN A CA 1
ATOM 723 C C . GLN A 1 92 ? -15.173 16.067 6.306 1.00 73.44 92 GLN A C 1
ATOM 725 O O . GLN A 1 92 ? -14.604 16.880 5.590 1.00 73.44 92 GLN A O 1
ATOM 730 N N . ALA A 1 93 ? -15.349 16.255 7.617 1.00 74.56 93 ALA A N 1
ATOM 731 C CA . ALA A 1 93 ? -14.978 17.486 8.311 1.00 74.56 93 ALA A CA 1
ATOM 732 C C . ALA A 1 93 ? -13.479 17.584 8.639 1.00 74.56 93 ALA A C 1
ATOM 734 O O . ALA A 1 93 ? -12.934 18.680 8.643 1.00 74.56 93 ALA A O 1
ATOM 735 N N . GLU A 1 94 ? -12.819 16.456 8.911 1.00 72.62 94 GLU A N 1
ATOM 736 C CA . GLU A 1 94 ? -11.422 16.424 9.377 1.00 72.62 94 GLU A CA 1
ATOM 737 C C . GLU A 1 94 ? -10.463 15.860 8.313 1.00 72.62 94 GLU A C 1
ATOM 739 O O . GLU A 1 94 ? -9.294 15.629 8.602 1.00 72.62 94 GLU A O 1
ATOM 744 N N . GLU A 1 95 ? -10.963 15.603 7.095 1.00 79.62 95 GLU A N 1
ATOM 745 C CA . GLU A 1 95 ? -10.221 14.980 5.984 1.00 79.62 95 GLU A CA 1
ATOM 746 C C . GLU A 1 95 ? -9.464 13.699 6.382 1.00 79.62 95 GLU A C 1
ATOM 748 O O . GLU A 1 95 ? -8.415 13.368 5.830 1.00 79.62 95 GLU A O 1
ATOM 753 N N . ILE A 1 96 ? -10.008 12.939 7.338 1.00 85.31 96 ILE A N 1
ATOM 754 C CA . ILE A 1 96 ? -9.364 11.719 7.818 1.00 85.31 96 ILE A CA 1
ATOM 755 C C . ILE A 1 96 ? -9.617 10.593 6.819 1.00 85.31 96 ILE A C 1
ATOM 757 O O . ILE A 1 96 ? -10.754 10.160 6.601 1.00 85.31 96 ILE A O 1
ATOM 761 N N . GLU A 1 97 ? -8.531 10.082 6.248 1.00 90.19 97 GLU A N 1
ATOM 762 C CA . GLU A 1 97 ? -8.530 8.898 5.399 1.00 90.19 97 GLU A CA 1
ATOM 763 C C . GLU A 1 97 ? -8.083 7.659 6.184 1.00 90.19 97 GLU A C 1
ATOM 765 O O . GLU A 1 97 ? -7.152 7.696 6.992 1.00 90.19 97 GLU A O 1
ATOM 770 N N . GLY A 1 98 ? -8.760 6.543 5.931 1.00 94.62 98 GLY A N 1
ATOM 771 C CA . GLY A 1 98 ? -8.425 5.234 6.473 1.00 94.62 98 GLY A CA 1
ATOM 772 C C . GLY A 1 98 ? -8.188 4.206 5.379 1.00 94.62 98 GLY A C 1
ATOM 773 O O . GLY A 1 98 ? -8.749 4.284 4.287 1.00 94.62 98 GLY A O 1
ATOM 774 N N . TYR A 1 99 ? -7.389 3.201 5.703 1.00 96.38 99 TYR A N 1
ATOM 775 C CA . TYR A 1 99 ? -7.092 2.071 4.842 1.00 96.38 99 TYR A CA 1
ATOM 776 C C . TYR A 1 99 ? -8.165 0.993 4.972 1.00 96.38 99 TYR A C 1
ATOM 778 O O . TYR A 1 99 ? -8.551 0.612 6.080 1.00 96.38 99 TYR A O 1
ATOM 786 N N . TRP A 1 100 ? -8.611 0.459 3.836 1.00 96.56 100 TRP A N 1
ATOM 787 C CA . TRP A 1 100 ? -9.547 -0.661 3.787 1.00 96.56 100 TRP A CA 1
ATOM 788 C C . TRP A 1 100 ? -9.130 -1.735 2.781 1.00 96.56 100 TRP A C 1
ATOM 790 O O . TRP A 1 100 ? -8.352 -1.486 1.853 1.00 96.56 100 TRP A O 1
ATOM 800 N N . LEU A 1 101 ? -9.635 -2.950 2.997 1.00 95.75 101 LEU A N 1
ATOM 801 C CA . LEU A 1 101 ? -9.337 -4.122 2.181 1.00 95.75 101 LEU A CA 1
ATOM 802 C C . LEU A 1 101 ? -10.115 -4.093 0.861 1.00 95.75 101 LEU A C 1
ATOM 804 O O . LEU A 1 101 ? -11.274 -3.685 0.797 1.00 95.75 101 LEU A O 1
ATOM 808 N N . THR A 1 102 ? -9.476 -4.592 -0.194 1.00 96.06 102 THR A N 1
ATOM 809 C CA . THR A 1 102 ? -10.131 -4.973 -1.455 1.00 96.06 102 THR A CA 1
ATOM 810 C C . THR A 1 102 ? -10.292 -6.493 -1.518 1.00 96.06 102 THR A C 1
ATOM 812 O O . THR A 1 102 ? -9.596 -7.191 -0.773 1.00 96.06 102 THR A O 1
ATOM 815 N N . PRO A 1 103 ? -11.106 -7.041 -2.445 1.00 93.56 103 PRO A N 1
ATOM 816 C CA . PRO A 1 103 ? -11.191 -8.487 -2.678 1.00 93.56 103 PRO A CA 1
ATOM 817 C C . PRO A 1 103 ? -9.828 -9.183 -2.817 1.00 93.56 103 PRO A C 1
ATOM 819 O O . PRO A 1 103 ? -9.653 -10.282 -2.300 1.00 93.56 103 PRO A O 1
ATOM 822 N N . ALA A 1 104 ? -8.841 -8.530 -3.444 1.00 92.06 104 ALA A N 1
ATOM 823 C CA . ALA A 1 104 ? -7.495 -9.080 -3.590 1.00 92.06 104 ALA A CA 1
ATOM 824 C C . ALA A 1 104 ? -6.766 -9.210 -2.244 1.00 92.06 104 ALA A C 1
ATOM 826 O O . ALA A 1 104 ? -6.097 -10.212 -2.012 1.00 92.06 104 ALA A O 1
ATOM 827 N N . SER A 1 105 ? -6.919 -8.241 -1.337 1.00 91.94 105 SER A N 1
ATOM 828 C CA . SER A 1 105 ? -6.285 -8.306 -0.013 1.00 91.94 105 SER A CA 1
ATOM 829 C C . SER A 1 105 ? -6.879 -9.368 0.903 1.00 91.94 105 SER A C 1
ATOM 831 O O . SER A 1 105 ? -6.144 -9.917 1.717 1.00 91.94 105 SER A O 1
ATOM 833 N N . TYR A 1 106 ? -8.159 -9.717 0.746 1.00 89.88 106 TYR A N 1
ATOM 834 C CA . TYR A 1 106 ? -8.760 -10.829 1.495 1.00 89.88 106 TYR A CA 1
ATOM 835 C C . TYR A 1 106 ? -8.094 -12.179 1.162 1.00 89.88 106 TYR A C 1
ATOM 837 O O . TYR A 1 106 ? -8.024 -13.063 2.013 1.00 89.88 106 TYR A O 1
ATOM 845 N N . LEU A 1 107 ? -7.537 -12.340 -0.047 1.00 90.06 107 LEU A N 1
ATOM 846 C CA . LEU A 1 107 ? -6.775 -13.540 -0.428 1.00 90.06 107 LEU A CA 1
ATOM 847 C C . LEU A 1 107 ? -5.380 -13.603 0.216 1.00 90.06 107 LEU A C 1
ATOM 849 O O . LEU A 1 107 ? -4.737 -14.649 0.188 1.00 90.06 107 LEU A O 1
ATOM 853 N N . LEU A 1 108 ? -4.901 -12.493 0.779 1.00 86.12 108 LEU A N 1
ATOM 854 C CA . LEU A 1 108 ? -3.588 -12.397 1.422 1.00 86.12 108 LEU A CA 1
ATOM 855 C C . LEU A 1 108 ? -3.631 -12.706 2.918 1.00 86.12 108 LEU A C 1
ATOM 857 O O . LEU A 1 108 ? -2.581 -12.782 3.556 1.00 86.12 108 LEU A O 1
ATOM 861 N N . GLU A 1 109 ? -4.828 -12.845 3.486 1.00 79.56 109 GLU A N 1
ATOM 862 C CA . GLU A 1 109 ? -5.004 -13.212 4.885 1.00 79.56 109 GLU A CA 1
ATOM 863 C C . GLU A 1 109 ? -4.303 -14.540 5.169 1.00 79.56 109 GLU A C 1
ATOM 865 O O . GLU A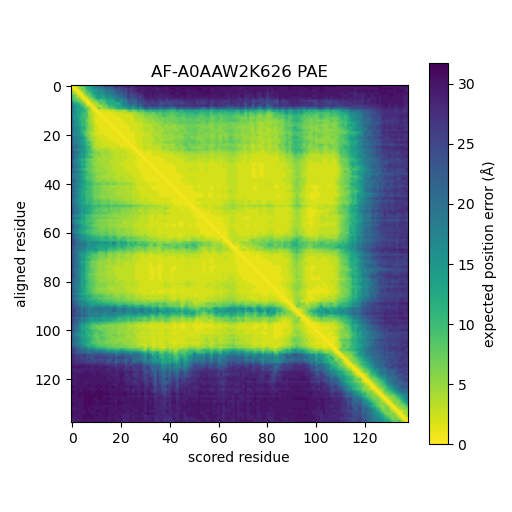 1 109 ? -4.313 -15.466 4.349 1.00 79.56 109 GLU A O 1
ATOM 870 N N . ARG A 1 110 ? -3.710 -14.677 6.359 1.00 68.25 110 ARG A N 1
ATOM 871 C CA . ARG A 1 110 ? -2.965 -15.894 6.732 1.00 68.25 110 ARG A CA 1
ATOM 872 C C . ARG A 1 110 ? -3.815 -17.159 6.567 1.00 68.25 110 ARG A C 1
ATOM 874 O O . ARG A 1 110 ? -3.317 -18.208 6.166 1.00 68.25 110 ARG A O 1
ATOM 881 N N . ARG A 1 111 ? -5.128 -17.026 6.787 1.00 61.91 111 ARG A N 1
ATOM 882 C CA . ARG A 1 111 ? -6.134 -18.083 6.602 1.00 61.91 111 ARG A CA 1
ATOM 883 C C . ARG A 1 111 ? -6.354 -18.507 5.148 1.00 61.91 111 ARG A C 1
ATOM 885 O O . ARG A 1 111 ? -6.888 -19.593 4.941 1.00 61.91 111 ARG A O 1
ATOM 892 N N . ALA A 1 112 ? -6.023 -17.674 4.168 1.00 53.41 112 ALA A N 1
ATOM 893 C CA . ALA A 1 112 ? -6.103 -17.997 2.745 1.00 53.41 112 ALA A CA 1
ATOM 894 C C . ALA A 1 112 ? -4.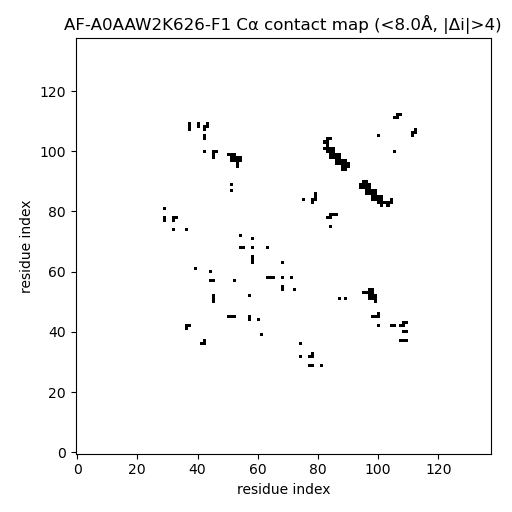805 -18.663 2.258 1.00 53.41 112 ALA A C 1
ATOM 896 O O . ALA A 1 112 ? -4.855 -19.673 1.561 1.00 53.41 112 ALA A O 1
ATOM 897 N N . LEU A 1 113 ? -3.645 -18.191 2.726 1.00 53.44 113 LEU A N 1
ATOM 898 C CA . LEU A 1 113 ? -2.342 -18.774 2.380 1.00 53.44 113 LEU A CA 1
ATOM 899 C C . LEU A 1 113 ? -2.128 -20.175 2.985 1.00 53.44 113 LEU A C 1
ATOM 901 O O . LEU A 1 113 ? -1.512 -21.029 2.354 1.00 53.44 113 LEU A O 1
ATOM 905 N N . GLU A 1 114 ? -2.676 -20.456 4.172 1.00 48.34 114 GLU A N 1
ATOM 906 C CA . GLU A 1 114 ? -2.642 -21.803 4.769 1.00 48.34 114 GLU A CA 1
ATOM 907 C C . GLU A 1 114 ? -3.588 -22.803 4.078 1.00 48.34 114 GLU A C 1
ATOM 909 O O . GLU A 1 114 ? -3.331 -24.006 4.127 1.00 48.34 114 GLU A O 1
ATOM 914 N N . ARG A 1 115 ? -4.648 -22.336 3.396 1.00 46.41 115 ARG A N 1
ATOM 915 C CA . ARG A 1 115 ? -5.522 -23.207 2.582 1.00 46.41 115 ARG A CA 1
ATOM 916 C C . ARG A 1 115 ? -4.834 -23.654 1.291 1.00 46.41 115 ARG A C 1
ATOM 918 O O . ARG A 1 115 ? -5.015 -24.795 0.882 1.00 46.41 115 ARG A O 1
ATOM 925 N N . GLU A 1 116 ? -3.990 -22.800 0.715 1.00 43.78 116 GLU A N 1
ATOM 926 C CA . GLU A 1 116 ? -3.183 -23.106 -0.477 1.00 43.78 116 GLU A CA 1
ATOM 927 C C . GLU A 1 116 ? -1.865 -23.842 -0.145 1.00 43.78 116 GLU A C 1
ATOM 929 O O . GLU A 1 116 ? -1.250 -24.469 -1.007 1.00 43.78 116 GLU A O 1
ATOM 934 N N . ALA A 1 117 ? -1.445 -23.867 1.126 1.00 45.00 117 ALA A N 1
ATOM 935 C CA . ALA A 1 117 ? -0.282 -24.634 1.588 1.00 45.00 117 ALA A CA 1
ATOM 936 C C . ALA A 1 117 ? -0.488 -26.169 1.572 1.00 45.00 117 ALA A C 1
ATOM 938 O O . ALA A 1 117 ? 0.389 -26.917 2.015 1.00 45.00 117 ALA A O 1
ATOM 939 N N . PHE A 1 118 ? -1.619 -26.670 1.057 1.00 45.25 118 PHE A N 1
ATOM 940 C CA . PHE A 1 118 ? -1.872 -28.108 0.937 1.00 45.25 118 PHE A CA 1
ATOM 941 C C . PHE A 1 118 ? -1.053 -28.789 -0.176 1.00 45.25 118 PHE A C 1
ATOM 943 O O . PHE A 1 118 ? -0.880 -30.003 -0.128 1.00 45.25 118 PHE A O 1
ATOM 950 N N . CYS A 1 119 ? -0.466 -28.051 -1.128 1.00 44.19 119 CYS A N 1
ATOM 951 C CA . CYS A 1 119 ? 0.274 -28.675 -2.235 1.00 44.19 119 CYS A CA 1
ATOM 952 C C . CYS A 1 119 ? 1.803 -28.763 -2.061 1.00 44.19 119 CYS A C 1
ATOM 954 O O . CYS A 1 119 ? 2.475 -29.314 -2.929 1.00 44.19 119 CYS A O 1
ATOM 956 N N . THR A 1 120 ? 2.381 -28.271 -0.958 1.00 44.44 120 THR A N 1
ATOM 957 C CA . THR A 1 120 ? 3.847 -28.293 -0.744 1.00 44.44 120 THR A CA 1
ATOM 958 C C . THR A 1 120 ? 4.286 -28.839 0.611 1.00 44.44 120 THR A C 1
ATOM 960 O O . THR A 1 120 ? 5.412 -28.587 1.035 1.00 44.44 120 THR A O 1
ATOM 963 N N . ARG A 1 121 ? 3.469 -29.657 1.291 1.00 44.56 121 ARG A N 1
ATOM 964 C CA . ARG A 1 121 ? 4.031 -30.528 2.336 1.00 44.56 121 ARG A CA 1
ATOM 965 C C . ARG A 1 121 ? 4.829 -31.643 1.648 1.00 44.56 121 ARG A C 1
ATOM 967 O O . ARG A 1 121 ? 4.198 -32.510 1.044 1.00 44.56 121 ARG A O 1
ATOM 974 N N . PRO A 1 122 ? 6.175 -31.680 1.725 1.00 47.56 1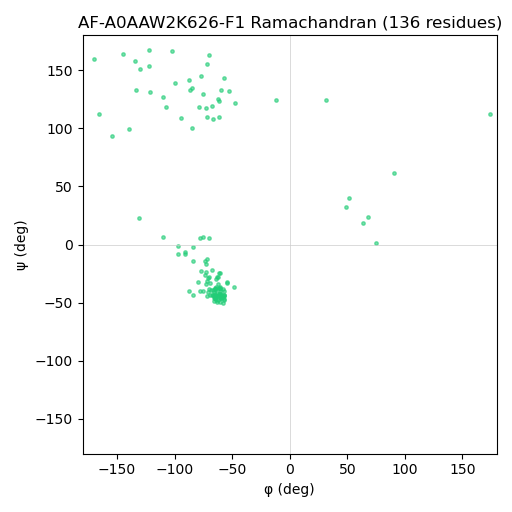22 PRO A N 1
ATOM 975 C CA . PRO A 1 122 ? 6.882 -32.899 1.373 1.00 47.56 122 PRO A CA 1
ATOM 976 C C . PRO A 1 122 ? 6.391 -34.006 2.309 1.00 47.56 122 PRO A C 1
ATOM 978 O O . PRO A 1 122 ? 6.274 -33.802 3.523 1.00 47.56 122 PRO A O 1
ATOM 981 N N . ALA A 1 123 ? 6.069 -35.164 1.732 1.00 49.69 123 ALA A N 1
ATOM 982 C CA . ALA A 1 123 ? 5.828 -36.386 2.480 1.00 49.69 123 ALA A CA 1
ATOM 983 C C . ALA A 1 123 ? 6.970 -36.561 3.492 1.00 49.69 123 ALA A C 1
ATOM 985 O O . ALA A 1 123 ? 8.142 -36.575 3.113 1.00 49.69 123 ALA A O 1
ATOM 986 N N . ARG A 1 124 ? 6.645 -36.632 4.788 1.00 48.41 124 ARG A N 1
ATOM 987 C CA . ARG A 1 124 ? 7.644 -37.006 5.791 1.00 48.41 124 ARG A CA 1
ATOM 988 C C . ARG A 1 124 ? 8.095 -38.434 5.464 1.00 48.41 124 ARG A C 1
ATOM 990 O O . ARG A 1 124 ? 7.221 -39.297 5.383 1.00 48.41 124 ARG A O 1
ATOM 997 N N . PRO A 1 125 ? 9.397 -38.712 5.290 1.00 46.66 125 PRO A N 1
ATOM 998 C CA . PRO A 1 125 ? 9.864 -40.084 5.314 1.00 46.66 125 PRO A CA 1
ATOM 999 C C . PRO A 1 125 ? 9.687 -40.597 6.744 1.00 46.66 125 PRO A C 1
ATOM 1001 O O . PRO A 1 125 ? 10.209 -40.025 7.703 1.00 46.66 125 PRO A O 1
ATOM 1004 N N . ASP A 1 126 ? 8.875 -41.637 6.870 1.00 51.91 126 ASP A N 1
ATOM 1005 C CA . ASP A 1 126 ? 8.700 -42.399 8.093 1.00 51.91 126 ASP A CA 1
ATOM 1006 C C . ASP A 1 126 ? 10.026 -43.113 8.381 1.00 51.91 126 ASP A C 1
ATOM 1008 O O . ASP A 1 126 ? 10.433 -44.008 7.638 1.00 51.91 126 ASP A O 1
ATOM 1012 N N . LEU A 1 127 ? 10.762 -42.670 9.402 1.00 45.91 127 LEU A N 1
ATOM 1013 C CA . LEU A 1 127 ? 11.950 -43.387 9.847 1.00 45.91 127 LEU A CA 1
ATOM 1014 C C . LEU A 1 127 ? 12.039 -43.403 11.371 1.00 45.91 127 LEU A C 1
ATOM 1016 O O . LEU A 1 127 ? 12.513 -42.468 12.014 1.00 45.91 127 LEU A O 1
ATOM 1020 N N . GLY A 1 128 ? 11.618 -44.543 11.919 1.00 48.66 128 GLY A N 1
ATOM 1021 C CA . GLY A 1 128 ? 12.278 -45.145 13.069 1.00 48.66 128 GLY A CA 1
ATOM 1022 C C . GLY A 1 128 ? 11.761 -44.730 14.439 1.00 48.66 128 GLY A C 1
ATOM 1023 O O . GLY A 1 128 ? 12.541 -44.264 15.268 1.00 48.66 128 GLY A O 1
ATOM 1024 N N . ARG A 1 129 ? 10.486 -45.001 14.749 1.00 41.16 129 ARG A N 1
ATOM 1025 C CA . ARG A 1 129 ? 10.110 -45.213 16.154 1.00 41.16 129 ARG A CA 1
ATOM 1026 C C . ARG A 1 129 ? 10.364 -46.675 16.525 1.00 41.16 129 ARG A C 1
ATOM 1028 O O . ARG A 1 129 ? 9.599 -47.566 16.181 1.00 41.16 129 ARG A O 1
ATOM 1035 N N . SER A 1 130 ? 11.499 -46.845 17.197 1.00 40.78 130 SER A N 1
ATOM 1036 C CA . SER A 1 130 ? 11.916 -47.948 18.064 1.00 40.78 130 SER A CA 1
ATOM 1037 C C . SER A 1 130 ? 10.807 -48.931 18.468 1.00 40.78 130 SER A C 1
ATOM 1039 O O . SER A 1 130 ? 9.811 -48.541 19.082 1.00 40.78 130 SER A O 1
ATOM 1041 N N . MET A 1 131 ? 11.043 -50.215 18.179 1.00 48.09 131 MET A N 1
ATOM 1042 C CA . MET A 1 131 ? 10.362 -51.341 18.814 1.00 48.09 131 MET A CA 1
ATOM 1043 C C . MET A 1 131 ? 10.648 -51.327 20.318 1.00 48.09 131 MET A C 1
ATOM 1045 O O . MET A 1 131 ? 11.758 -51.636 20.745 1.00 48.09 131 MET A O 1
ATOM 1049 N N . ALA A 1 132 ? 9.636 -51.012 21.118 1.00 44.75 132 ALA A N 1
ATOM 1050 C CA . ALA A 1 132 ? 9.619 -51.318 22.542 1.00 44.75 132 ALA A CA 1
ATOM 1051 C C . ALA A 1 132 ? 8.169 -51.431 23.030 1.00 44.75 132 ALA A C 1
ATOM 1053 O O . ALA A 1 132 ? 7.544 -50.420 23.333 1.00 44.75 132 ALA A O 1
ATOM 1054 N N . SER A 1 133 ? 7.644 -52.661 23.034 1.00 38.59 133 SER A N 1
ATOM 1055 C CA . SER A 1 133 ? 6.779 -53.271 24.069 1.00 38.59 133 SER A CA 1
ATOM 1056 C C . SER A 1 133 ? 6.327 -54.640 23.523 1.00 38.59 133 SER A C 1
ATOM 1058 O O . SER A 1 133 ? 5.747 -54.696 22.444 1.00 38.59 133 SER A O 1
ATOM 1060 N N . CYS A 1 134 ? 6.752 -55.780 24.088 1.00 33.69 134 CYS A N 1
ATOM 1061 C CA . CYS A 1 134 ? 5.985 -56.555 25.090 1.00 33.69 134 CYS A CA 1
ATOM 1062 C C . CYS A 1 134 ? 4.457 -56.446 24.883 1.00 33.69 134 CYS A C 1
ATOM 1064 O O . CYS A 1 134 ? 3.932 -55.340 24.896 1.00 33.69 134 CYS A O 1
ATOM 1066 N N . GLU A 1 135 ? 3.672 -57.514 24.723 1.00 39.69 135 GLU A N 1
ATOM 1067 C CA . GLU A 1 135 ? 3.725 -58.775 25.466 1.00 39.69 135 GLU A CA 1
ATOM 1068 C C . GLU A 1 135 ? 2.818 -59.844 24.822 1.00 39.69 135 GLU A C 1
ATOM 1070 O O . GLU A 1 135 ? 1.897 -59.550 24.063 1.00 39.69 135 GLU A O 1
ATOM 1075 N N . ARG A 1 136 ? 3.113 -61.099 25.159 1.00 44.19 136 ARG A N 1
ATOM 1076 C CA . ARG A 1 136 ? 2.455 -62.346 24.767 1.00 44.19 136 ARG A CA 1
ATOM 1077 C C . ARG A 1 136 ? 1.433 -62.734 25.839 1.00 44.19 136 ARG A C 1
ATOM 1079 O O . ARG A 1 136 ? 1.885 -63.174 26.884 1.00 44.19 136 ARG A O 1
ATOM 1086 N N . VAL A 1 137 ? 0.130 -62.633 25.562 1.00 39.88 137 VAL A N 1
ATOM 1087 C CA . VAL A 1 137 ? -1.018 -63.359 26.176 1.00 39.88 137 VAL A CA 1
ATOM 1088 C C . VAL A 1 137 ? -2.188 -63.087 25.200 1.00 39.88 137 VAL A C 1
ATOM 1090 O O . VAL A 1 137 ? -2.495 -61.920 24.987 1.00 39.88 137 VAL A O 1
ATOM 1093 N N . VAL A 1 138 ? -2.792 -63.998 24.431 1.00 42.22 138 VAL A N 1
ATOM 1094 C CA . VAL A 1 138 ? -3.300 -65.372 24.608 1.00 42.22 138 VAL A CA 1
ATOM 1095 C C . VAL A 1 138 ? -3.010 -66.177 23.341 1.00 42.22 138 VAL A C 1
ATOM 1097 O O . VAL A 1 138 ? -3.131 -65.585 22.245 1.00 42.22 138 VAL A O 1
#

Radius of gyration: 25.88 Å; Cα contacts (8 Å, |Δi|>4): 104; chains: 1; bounding box: 29×89×73 Å

Sequence (138 aa):
MALSSNGIQSTQALLDAQSHVWNHLFNFINSMSLKCVIQLGIPDIIHKHGKPMTLSELTHSLHLNDAKSLSLERLMRIMIHSKFFINVKISQAEEIEGYWLTPASYLLERRALEREAFCTRPARPDLGRSMASCERVV

Organism: NCBI:txid2727405